Protein AF-A0A645J686-F1 (afdb_monomer_lite)

Foldseek 3Di:
DDDDDDPPPPDPPPPVVLVVLLVVLVVVLVVLVVVLVVLVVCCPPPVQVVDPVSVVVSVVVSVVSVVVSVVSVVVSVVSVD

pLDDT: mean 86.66, std 17.65, range [38.16, 98.5]

Radius of gyration: 22.91 Å; chains: 1; bounding box: 62×24×60 Å

Organism: NCBI:txid1076179

Sequence (81 aa):
MTKPEKIDIDKPEKKGNKEKEIAKLEKSIAQQEAMLEELRNRRFDPDYYHDYQKMKDLDEQIDEVHNSIESLMAKWEEYYA

InterPro domains:
  IPR032524 ABC transporter Uup, C-terminal [PF16326] (18-78)
  IPR037118 Valyl-tRNA synthetase, tRNA-binding arm superfamily [G3DSA:1.10.287.380] (8-80)

Structure (mmCIF, N/CA/C/O backbone):
data_AF-A0A645J686-F1
#
_entry.id   AF-A0A645J686-F1
#
loop_
_atom_site.group_PDB
_atom_site.id
_atom_site.type_symbol
_atom_site.label_atom_id
_atom_site.label_alt_id
_atom_site.label_comp_id
_atom_site.label_asym_id
_atom_site.label_entity_id
_atom_site.label_seq_id
_atom_site.pdbx_PDB_ins_code
_atom_site.Cartn_x
_atom_site.Cartn_y
_atom_site.Cartn_z
_atom_site.occupancy
_atom_site.B_iso_or_equiv
_atom_site.auth_seq_id
_atom_site.auth_comp_id
_atom_site.auth_asym_id
_atom_site.auth_atom_id
_atom_site.pdbx_PDB_model_num
ATOM 1 N N . MET A 1 1 ? -51.002 16.180 38.671 1.00 38.16 1 MET A N 1
ATOM 2 C CA . MET A 1 1 ? -50.638 14.796 38.297 1.00 38.16 1 MET A CA 1
ATOM 3 C C . MET A 1 1 ? -50.481 14.783 36.783 1.00 38.16 1 MET A C 1
ATOM 5 O O . MET A 1 1 ? -51.439 15.157 36.132 1.00 38.16 1 MET A O 1
ATOM 9 N N . THR A 1 2 ? -49.364 14.512 36.115 1.00 42.41 2 THR A N 1
ATOM 10 C CA . THR A 1 2 ? -47.967 14.193 36.456 1.00 42.41 2 THR A CA 1
ATOM 11 C C . THR A 1 2 ? -47.226 14.420 35.122 1.00 42.41 2 THR A C 1
ATOM 13 O O . THR A 1 2 ? -47.732 13.991 34.086 1.00 42.41 2 THR A O 1
ATOM 16 N N . LYS A 1 3 ? -46.099 15.147 35.088 1.00 52.72 3 LYS A N 1
ATOM 17 C CA . LYS A 1 3 ? -45.272 15.262 33.865 1.00 52.72 3 LYS A CA 1
ATOM 18 C C . LYS A 1 3 ? -44.679 13.881 33.546 1.00 52.72 3 LYS A C 1
ATOM 20 O O . LYS A 1 3 ? -44.223 13.243 34.492 1.00 52.72 3 LYS A O 1
ATOM 25 N N . PRO A 1 4 ? -44.614 13.427 32.282 1.00 48.41 4 PRO A N 1
ATOM 26 C CA . PRO A 1 4 ? -43.774 12.291 31.961 1.00 48.41 4 PRO A CA 1
ATOM 27 C C . PRO A 1 4 ? -42.324 12.776 31.868 1.00 48.41 4 PRO A C 1
ATOM 29 O O . PRO A 1 4 ? -41.962 13.621 31.048 1.00 48.41 4 PRO A O 1
ATOM 32 N N . GLU A 1 5 ? -41.531 12.266 32.796 1.00 50.66 5 GLU A N 1
ATOM 33 C CA . GLU A 1 5 ? -40.080 12.343 32.860 1.00 50.66 5 GLU A CA 1
ATOM 34 C C . GLU A 1 5 ? -39.499 11.655 31.618 1.00 50.66 5 GLU A C 1
ATOM 36 O O . GLU A 1 5 ? -39.788 10.488 31.345 1.00 50.66 5 GLU A O 1
ATOM 41 N N . LYS A 1 6 ? -38.744 12.402 30.804 1.00 56.50 6 LYS A N 1
ATOM 42 C CA . LYS A 1 6 ? -37.988 11.812 29.700 1.00 56.50 6 LYS A CA 1
ATOM 43 C C . LYS A 1 6 ? -36.806 11.091 30.327 1.00 56.50 6 LYS A C 1
ATOM 45 O O . LYS A 1 6 ? -35.903 11.730 30.847 1.00 56.50 6 LYS A O 1
ATOM 50 N N . ILE A 1 7 ? -36.882 9.771 30.308 1.00 51.00 7 ILE A N 1
ATOM 51 C CA . ILE A 1 7 ? -35.820 8.873 30.735 1.00 51.00 7 ILE A CA 1
ATOM 52 C C . ILE A 1 7 ? -34.632 9.133 29.807 1.00 51.00 7 ILE A C 1
ATOM 54 O O . ILE A 1 7 ? -34.711 8.848 28.610 1.00 51.00 7 ILE A O 1
ATOM 58 N N . ASP A 1 8 ? -33.563 9.714 30.346 1.00 54.69 8 ASP A N 1
ATOM 59 C CA . ASP A 1 8 ? -32.264 9.750 29.685 1.00 54.69 8 ASP A CA 1
ATOM 60 C C . ASP A 1 8 ? -31.784 8.303 29.547 1.00 54.69 8 ASP A C 1
ATOM 62 O O . ASP A 1 8 ? -31.408 7.640 30.515 1.00 54.69 8 ASP A O 1
ATOM 66 N N . ILE A 1 9 ? -31.891 7.781 28.325 1.00 53.88 9 ILE A N 1
ATOM 67 C CA . ILE A 1 9 ? -31.384 6.463 27.964 1.00 53.88 9 ILE A CA 1
ATOM 68 C C . ILE A 1 9 ? -29.866 6.599 27.914 1.00 53.88 9 ILE A C 1
ATOM 70 O O . ILE A 1 9 ? -29.300 7.029 26.907 1.00 53.88 9 ILE A O 1
ATOM 74 N N . ASP A 1 10 ? -29.224 6.266 29.029 1.00 57.72 10 ASP A N 1
ATOM 75 C CA . ASP A 1 10 ? -27.778 6.138 29.121 1.00 57.72 10 ASP A CA 1
ATOM 76 C C . ASP A 1 10 ? -27.313 5.125 28.062 1.00 57.72 10 ASP A C 1
ATOM 78 O O . ASP A 1 10 ? -27.681 3.947 28.070 1.00 57.72 10 ASP A O 1
ATOM 82 N N . LYS A 1 11 ? -26.613 5.633 27.048 1.00 54.06 11 LYS A N 1
ATOM 83 C CA . LYS A 1 11 ? -26.326 4.935 25.793 1.00 54.06 11 LYS A CA 1
ATOM 84 C C . LYS A 1 11 ? -25.042 4.116 25.967 1.00 54.06 11 LYS A C 1
ATOM 86 O O . LYS A 1 11 ? -23.968 4.715 26.066 1.00 54.06 11 LYS A O 1
ATOM 91 N N . PRO A 1 12 ? -25.057 2.769 25.925 1.00 51.66 12 PRO A N 1
ATOM 92 C CA . PRO A 1 12 ? -23.826 1.988 25.975 1.00 51.66 12 PRO A CA 1
ATOM 93 C C . PRO A 1 12 ? -23.217 1.894 24.565 1.00 51.66 12 PRO A C 1
ATOM 95 O O . PRO A 1 12 ? -23.171 0.829 23.961 1.00 51.66 12 PRO A O 1
ATOM 98 N N . GLU A 1 13 ? -22.780 3.016 23.988 1.00 53.81 13 GLU A N 1
ATOM 99 C CA . GLU A 1 13 ? -22.474 3.093 22.545 1.00 53.81 13 GLU A CA 1
ATOM 100 C C . GLU A 1 13 ? -20.987 3.010 22.162 1.00 53.81 13 GLU A C 1
ATOM 102 O O . GLU A 1 13 ? -20.604 3.423 21.072 1.00 53.81 13 GLU A O 1
ATOM 107 N N . LYS A 1 14 ? -20.108 2.493 23.027 1.00 55.75 14 LYS A N 1
ATOM 108 C CA . LYS A 1 14 ? -18.654 2.620 22.788 1.00 55.75 14 LYS A CA 1
ATOM 109 C C . LYS A 1 14 ? -17.925 1.358 22.316 1.00 55.75 14 LYS A C 1
ATOM 111 O O . LYS A 1 14 ? -16.883 1.490 21.686 1.00 55.75 14 LYS A O 1
ATOM 116 N N . LYS A 1 15 ? -18.444 0.146 22.551 1.00 53.28 15 LYS A N 1
ATOM 117 C CA . LYS A 1 15 ? -17.720 -1.097 22.192 1.00 53.28 15 LYS A CA 1
ATOM 118 C C . LYS A 1 15 ? -17.957 -1.575 20.756 1.00 53.28 15 LYS A C 1
ATOM 120 O O . LYS A 1 15 ? -16.994 -1.855 20.055 1.00 53.28 15 LYS A O 1
ATOM 125 N N . GLY A 1 16 ? -19.203 -1.565 20.280 1.00 61.16 16 GLY A N 1
ATOM 126 C CA . GLY A 1 16 ? -19.539 -2.054 18.932 1.00 61.16 16 GLY A CA 1
ATOM 127 C C . GLY A 1 16 ? -19.034 -1.184 17.773 1.00 61.16 16 GLY A C 1
ATOM 128 O O . GLY A 1 16 ? -19.155 -1.586 16.620 1.00 61.16 16 GLY A O 1
ATOM 129 N N . ASN A 1 17 ? -18.498 0.009 18.053 1.00 81.00 17 ASN A N 1
ATOM 130 C CA . ASN A 1 17 ? -17.874 0.865 17.042 1.00 81.00 17 ASN A CA 1
ATOM 131 C C . ASN A 1 17 ? -16.415 0.447 16.783 1.00 81.00 17 ASN A C 1
ATOM 133 O O . ASN A 1 17 ? -15.998 0.331 15.638 1.00 81.00 17 ASN A O 1
ATOM 137 N N . LYS A 1 18 ? -15.668 0.113 17.843 1.00 85.50 18 LYS A N 1
ATOM 138 C CA . LYS A 1 18 ? -14.245 -0.243 17.760 1.00 85.50 18 LYS A CA 1
ATOM 139 C C . LYS A 1 18 ? -14.004 -1.502 16.920 1.00 85.50 18 LYS A C 1
ATOM 141 O O . LYS A 1 18 ? -13.194 -1.476 16.006 1.00 85.50 18 LYS A O 1
ATOM 146 N N . GLU A 1 19 ? -14.764 -2.567 17.170 1.00 88.88 19 GLU A N 1
ATOM 147 C CA . GLU A 1 19 ? -14.665 -3.828 16.411 1.00 88.88 19 GLU A CA 1
ATOM 148 C C . GLU A 1 19 ? -14.986 -3.640 14.919 1.00 88.88 19 GLU A C 1
ATOM 150 O O . GLU A 1 19 ? -14.365 -4.260 14.060 1.00 88.88 19 GLU A O 1
ATOM 155 N N . LYS A 1 20 ? -15.928 -2.746 14.591 1.00 90.81 20 LYS A N 1
ATOM 156 C CA . LYS A 1 20 ? -16.269 -2.427 13.198 1.00 90.81 20 LYS A CA 1
ATOM 157 C C . LYS A 1 20 ? -15.162 -1.648 12.501 1.00 90.81 20 LYS A C 1
ATOM 159 O O . LYS A 1 20 ? -14.898 -1.914 11.333 1.00 90.81 20 LYS A O 1
ATOM 164 N N . GLU A 1 21 ? -14.545 -0.689 13.185 1.00 92.31 21 GLU A N 1
ATOM 165 C CA . GLU A 1 21 ? -13.422 0.072 12.629 1.00 92.31 21 GLU A CA 1
ATOM 166 C C . GLU A 1 21 ? -12.186 -0.814 12.441 1.00 92.31 21 GLU A C 1
ATOM 168 O O . GLU A 1 21 ? -11.573 -0.765 11.378 1.00 92.31 21 GLU A O 1
ATOM 173 N N . ILE A 1 22 ? -11.895 -1.710 13.389 1.00 93.56 22 ILE A N 1
ATOM 174 C CA . ILE A 1 22 ? -10.853 -2.7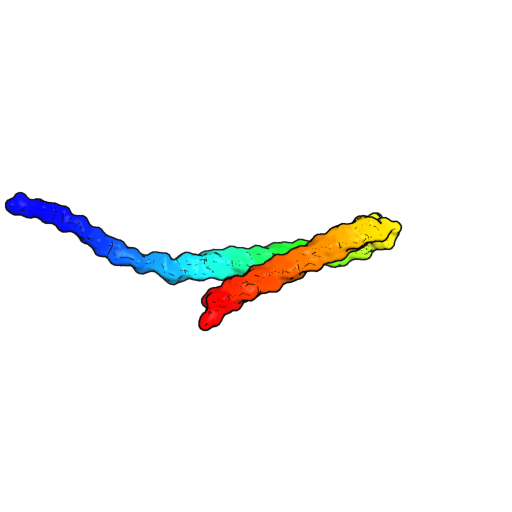38 13.244 1.00 93.56 22 ILE A CA 1
ATOM 175 C C . ILE A 1 22 ? -11.116 -3.608 12.007 1.00 93.56 22 ILE A C 1
ATOM 177 O O . ILE A 1 22 ? -10.251 -3.714 11.144 1.00 93.56 22 ILE A O 1
ATOM 181 N N . ALA A 1 23 ? -12.326 -4.159 11.859 1.00 94.94 23 ALA A N 1
ATOM 182 C CA . ALA A 1 23 ? -12.659 -5.013 10.715 1.00 94.94 23 ALA A CA 1
ATOM 183 C C . ALA A 1 23 ? -12.550 -4.275 9.365 1.00 94.94 23 ALA A C 1
ATOM 185 O O . ALA A 1 23 ? -12.200 -4.869 8.344 1.00 94.94 23 ALA A O 1
ATOM 186 N N . LYS A 1 24 ? -12.848 -2.967 9.335 1.00 95.38 24 LYS A N 1
ATOM 187 C CA . LYS A 1 24 ? -12.633 -2.130 8.145 1.00 95.38 24 LYS A CA 1
ATOM 188 C C . LYS A 1 24 ? -11.149 -1.930 7.854 1.00 95.38 24 LYS A C 1
ATOM 190 O O . LYS A 1 24 ? -10.770 -2.006 6.688 1.00 95.38 24 LYS A O 1
ATOM 195 N N . LEU A 1 25 ? -10.336 -1.673 8.881 1.00 96.38 25 LEU A N 1
ATOM 196 C CA . LEU A 1 25 ? -8.889 -1.525 8.738 1.00 96.38 25 LEU A CA 1
ATOM 197 C C . LEU A 1 25 ? -8.262 -2.812 8.207 1.00 96.38 25 LEU A C 1
ATOM 199 O O . LEU A 1 25 ? -7.582 -2.756 7.192 1.00 96.38 25 LEU A O 1
ATOM 203 N N . GLU A 1 26 ? -8.567 -3.963 8.804 1.00 97.06 26 GLU A N 1
ATOM 204 C CA . GLU A 1 26 ? -8.059 -5.271 8.362 1.00 97.06 26 GLU A CA 1
ATOM 205 C C . GLU A 1 26 ? -8.435 -5.563 6.910 1.00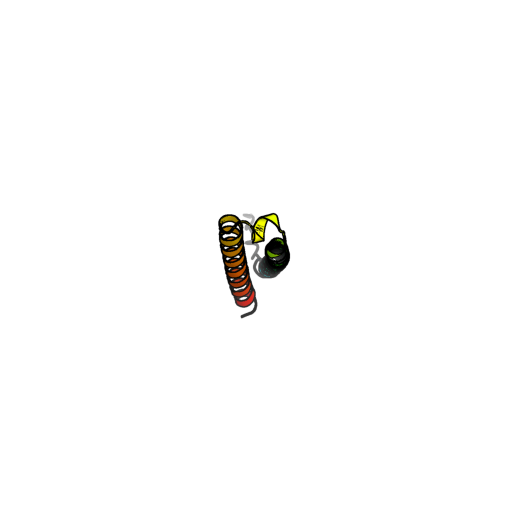 97.06 26 GLU A C 1
ATOM 207 O O . GLU A 1 26 ? -7.591 -5.949 6.104 1.00 97.06 26 GLU A O 1
ATOM 212 N N . LYS A 1 27 ? -9.697 -5.307 6.541 1.00 97.75 27 LYS A N 1
ATOM 213 C CA . LYS A 1 27 ? -10.138 -5.445 5.152 1.00 97.75 27 LYS A CA 1
ATOM 214 C C . LYS A 1 27 ? -9.369 -4.510 4.216 1.00 97.75 27 LYS A C 1
ATOM 216 O O . LYS A 1 27 ? -9.004 -4.928 3.122 1.00 97.75 27 LYS A O 1
ATOM 221 N N . SER A 1 28 ? -9.146 -3.260 4.622 1.00 96.94 28 SER A N 1
ATOM 222 C CA .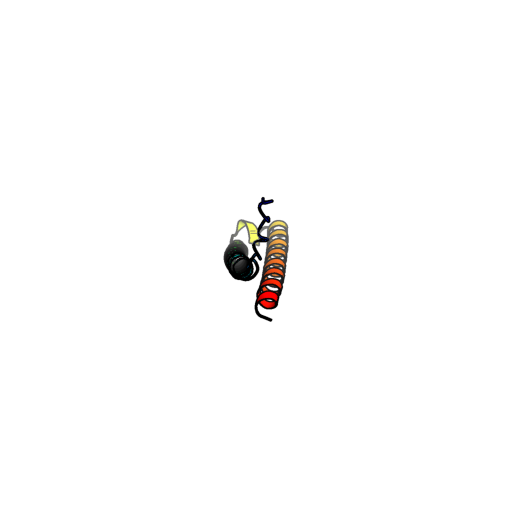 SER A 1 28 ? -8.406 -2.284 3.818 1.00 96.94 28 SER A CA 1
ATOM 223 C C . SER A 1 28 ? -6.937 -2.673 3.662 1.00 96.94 28 SER A C 1
ATOM 225 O O . SER A 1 28 ? -6.408 -2.550 2.564 1.00 96.94 28 SER A O 1
ATOM 227 N N . ILE A 1 29 ? -6.298 -3.165 4.727 1.00 97.25 29 ILE A N 1
ATOM 228 C CA . ILE A 1 29 ? -4.916 -3.660 4.704 1.00 97.25 29 ILE A CA 1
ATOM 229 C C . ILE A 1 29 ? -4.817 -4.822 3.717 1.00 97.25 29 ILE A C 1
ATOM 231 O O . ILE A 1 29 ? -4.064 -4.725 2.756 1.00 97.25 29 ILE A O 1
ATOM 235 N N . ALA A 1 30 ? -5.667 -5.845 3.853 1.00 98.19 30 ALA A N 1
ATOM 236 C CA . ALA A 1 30 ? -5.657 -7.004 2.960 1.00 98.19 30 ALA A CA 1
ATOM 237 C C . ALA A 1 30 ? -5.886 -6.627 1.482 1.00 98.19 30 ALA A C 1
ATOM 239 O O . ALA A 1 30 ? -5.271 -7.192 0.579 1.00 98.19 30 ALA A O 1
ATOM 240 N N . GLN A 1 31 ? -6.765 -5.654 1.212 1.00 98.25 31 GLN A N 1
ATOM 241 C CA . GLN A 1 31 ? -6.986 -5.145 -0.145 1.00 98.25 31 GLN A CA 1
ATOM 242 C C . GLN A 1 31 ? -5.754 -4.426 -0.705 1.00 98.25 31 GLN A C 1
ATOM 244 O O . GLN A 1 31 ? -5.423 -4.609 -1.876 1.00 98.25 31 GLN A O 1
ATOM 249 N N . GLN A 1 32 ? -5.080 -3.617 0.112 1.00 98.06 32 GLN A N 1
ATOM 250 C CA . GLN A 1 32 ? -3.870 -2.917 -0.307 1.00 98.06 32 GLN A CA 1
ATOM 251 C C . GLN A 1 32 ? -2.675 -3.861 -0.463 1.00 98.06 32 GLN A C 1
ATOM 253 O O . GLN A 1 32 ? -1.898 -3.680 -1.393 1.00 98.06 32 GLN A O 1
ATOM 258 N N . GLU A 1 33 ? -2.549 -4.896 0.367 1.00 98.31 33 GLU A N 1
ATOM 259 C CA . GLU A 1 33 ? -1.530 -5.941 0.210 1.00 98.31 33 GLU A CA 1
ATOM 260 C C . GLU A 1 33 ? -1.706 -6.704 -1.109 1.00 98.31 33 GLU A C 1
ATOM 262 O O . GLU A 1 33 ? -0.737 -6.893 -1.846 1.00 98.31 33 GLU A O 1
ATOM 267 N N . ALA A 1 34 ? -2.945 -7.065 -1.461 1.00 98.25 34 ALA A N 1
ATOM 268 C CA . ALA A 1 34 ? -3.244 -7.681 -2.753 1.00 98.25 34 ALA A CA 1
ATOM 269 C C . ALA A 1 34 ? -2.899 -6.741 -3.924 1.00 98.25 34 ALA A C 1
ATOM 271 O O . ALA A 1 34 ? -2.257 -7.154 -4.889 1.00 98.25 34 ALA A O 1
ATOM 272 N N . MET A 1 35 ? -3.258 -5.456 -3.820 1.00 97.25 35 MET A N 1
ATOM 273 C CA . MET A 1 35 ? -2.903 -4.444 -4.822 1.00 97.25 35 MET A CA 1
ATOM 274 C C . MET A 1 35 ? -1.383 -4.264 -4.945 1.00 97.25 35 MET A C 1
ATOM 276 O O . MET A 1 35 ? -0.867 -4.147 -6.055 1.00 97.25 35 MET A O 1
ATOM 280 N N . LEU A 1 36 ? -0.652 -4.265 -3.829 1.00 98.31 36 LEU A N 1
ATOM 281 C CA . LEU A 1 36 ? 0.806 -4.179 -3.812 1.00 98.31 36 LEU A CA 1
ATOM 282 C C . LEU A 1 36 ? 1.436 -5.356 -4.563 1.00 98.31 36 LEU A C 1
ATOM 284 O O . LEU A 1 36 ? 2.377 -5.162 -5.332 1.00 98.31 36 LEU A O 1
ATOM 288 N N . GLU A 1 37 ? 0.920 -6.569 -4.369 1.00 97.94 37 GLU A N 1
ATOM 289 C CA . GLU A 1 37 ? 1.381 -7.754 -5.092 1.00 97.94 37 GLU A CA 1
ATOM 290 C C . GLU A 1 37 ? 1.056 -7.678 -6.591 1.00 97.94 37 GLU A C 1
ATOM 292 O O . GLU A 1 37 ? 1.921 -7.966 -7.421 1.00 97.94 37 GLU A O 1
ATOM 297 N N . GLU A 1 38 ? -0.136 -7.207 -6.966 1.00 97.56 38 GLU A N 1
ATOM 298 C CA . GLU A 1 38 ? -0.486 -6.960 -8.370 1.00 97.56 38 GLU A CA 1
ATOM 299 C C . GLU A 1 38 ? 0.457 -5.945 -9.031 1.00 97.56 38 GLU A C 1
ATOM 301 O O . GLU A 1 38 ? 0.948 -6.190 -10.135 1.00 97.56 38 GLU A O 1
ATOM 306 N N . LEU A 1 39 ? 0.757 -4.828 -8.361 1.00 97.31 39 LEU A N 1
ATOM 307 C CA . LEU A 1 39 ? 1.702 -3.825 -8.859 1.00 97.31 39 LEU A CA 1
ATOM 308 C C . LEU A 1 39 ? 3.119 -4.401 -8.974 1.00 97.31 39 LEU A C 1
ATOM 310 O O . LEU A 1 39 ? 3.786 -4.199 -9.988 1.00 97.31 39 LEU A O 1
ATOM 314 N N . ARG A 1 40 ? 3.570 -5.183 -7.987 1.00 96.69 40 ARG A N 1
ATOM 315 C CA . ARG A 1 40 ? 4.866 -5.878 -8.049 1.00 96.69 40 ARG A CA 1
ATOM 316 C C . ARG A 1 40 ? 4.931 -6.848 -9.225 1.00 96.69 40 ARG A C 1
ATOM 318 O O . ARG A 1 40 ? 5.955 -6.896 -9.900 1.00 96.69 40 ARG A O 1
ATOM 325 N N . ASN A 1 41 ? 3.845 -7.559 -9.519 1.00 96.81 41 ASN A N 1
ATOM 326 C CA . ASN A 1 41 ? 3.781 -8.469 -10.659 1.00 96.81 41 ASN A CA 1
ATOM 327 C C . ASN A 1 41 ? 3.878 -7.737 -12.006 1.00 96.81 41 ASN A C 1
ATOM 329 O O . ASN A 1 41 ? 4.487 -8.262 -12.938 1.00 96.81 41 ASN A O 1
ATOM 333 N N . ARG A 1 42 ? 3.371 -6.499 -12.107 1.00 96.19 42 ARG A N 1
ATOM 334 C CA . ARG A 1 42 ? 3.513 -5.677 -13.325 1.00 96.19 42 ARG A CA 1
ATOM 335 C C . ARG A 1 42 ? 4.962 -5.325 -13.657 1.00 96.19 42 ARG A C 1
ATOM 337 O O . ARG A 1 42 ? 5.251 -5.058 -14.815 1.00 96.19 42 ARG A O 1
ATOM 344 N N . ARG A 1 43 ? 5.900 -5.402 -12.704 1.00 94.25 43 ARG A N 1
ATOM 345 C CA . ARG A 1 43 ? 7.338 -5.209 -12.984 1.00 94.25 43 ARG A CA 1
ATOM 346 C C . ARG A 1 43 ? 7.912 -6.264 -13.934 1.00 94.25 43 ARG A C 1
ATOM 348 O O . ARG A 1 43 ? 8.943 -6.028 -14.556 1.00 94.25 43 ARG A O 1
ATOM 355 N N . PHE A 1 44 ? 7.266 -7.426 -14.032 1.00 94.31 44 PHE A N 1
ATOM 356 C CA . PHE A 1 44 ? 7.669 -8.500 -14.941 1.00 94.31 44 PHE A CA 1
ATOM 357 C C . PHE A 1 44 ? 7.009 -8.399 -16.319 1.00 94.31 44 PHE A C 1
ATOM 359 O O . PHE A 1 44 ? 7.323 -9.197 -17.202 1.00 94.31 44 PHE A O 1
ATOM 366 N N . ASP A 1 45 ? 6.106 -7.439 -16.514 1.00 94.19 45 ASP A N 1
ATOM 367 C CA . ASP A 1 45 ? 5.492 -7.192 -17.808 1.00 94.19 45 ASP A CA 1
ATOM 368 C C . ASP A 1 45 ? 6.518 -6.511 -18.747 1.00 94.19 45 ASP A C 1
ATOM 370 O O . ASP A 1 45 ? 7.109 -5.488 -18.371 1.00 94.19 45 ASP A O 1
ATOM 374 N N . PRO A 1 46 ? 6.771 -7.059 -19.956 1.00 93.56 46 PRO A N 1
ATOM 375 C CA . PRO A 1 46 ? 7.661 -6.457 -20.953 1.00 93.56 46 PRO A CA 1
ATOM 376 C C . PRO A 1 46 ? 7.344 -4.993 -21.260 1.00 93.56 46 PRO A C 1
ATOM 378 O O . PRO A 1 46 ? 8.271 -4.208 -21.458 1.00 93.56 46 PRO A O 1
ATOM 381 N N . ASP A 1 47 ? 6.072 -4.597 -21.210 1.00 92.88 47 ASP A N 1
ATOM 382 C CA . ASP A 1 47 ? 5.662 -3.222 -21.490 1.00 92.88 47 ASP A CA 1
ATOM 383 C C . ASP A 1 47 ? 6.131 -2.226 -20.428 1.00 92.88 47 ASP A C 1
ATOM 385 O O . ASP A 1 47 ? 6.236 -1.033 -20.729 1.00 92.88 47 ASP A O 1
ATOM 389 N N . TYR A 1 48 ? 6.379 -2.698 -19.204 1.00 92.31 48 TYR A N 1
ATOM 390 C CA . TYR A 1 48 ? 6.864 -1.892 -18.088 1.00 92.31 48 TYR A CA 1
ATOM 391 C C . TYR A 1 48 ? 8.387 -1.939 -17.990 1.00 92.31 48 TYR A C 1
ATOM 393 O O . TYR A 1 48 ? 9.006 -0.887 -17.876 1.00 92.31 48 TYR A O 1
ATOM 401 N N . TYR A 1 49 ? 9.028 -3.111 -18.090 1.00 86.25 49 TYR A N 1
ATOM 402 C CA . TYR A 1 49 ? 10.490 -3.164 -17.929 1.00 86.25 49 TYR A CA 1
ATOM 403 C C . TYR A 1 49 ? 11.260 -2.563 -19.123 1.00 86.25 49 TYR A C 1
ATOM 405 O O . TYR A 1 49 ? 12.407 -2.142 -18.958 1.00 86.25 49 TYR A O 1
ATOM 413 N N . HIS A 1 50 ? 10.659 -2.493 -20.321 1.00 93.62 50 HIS A N 1
ATOM 414 C CA . HIS A 1 50 ? 11.242 -1.792 -21.479 1.00 93.62 50 HIS A CA 1
ATOM 415 C C . HIS A 1 50 ? 11.030 -0.278 -21.454 1.00 93.62 50 HIS A C 1
ATOM 417 O O . HIS A 1 50 ? 11.733 0.441 -22.165 1.00 93.62 50 HIS A O 1
ATOM 423 N N . ASP A 1 51 ? 10.085 0.210 -20.653 1.00 96.69 51 ASP A N 1
ATOM 424 C CA . ASP A 1 51 ? 9.731 1.623 -20.570 1.00 96.69 51 ASP A CA 1
ATOM 425 C C . ASP A 1 51 ? 10.110 2.180 -19.197 1.00 96.69 51 ASP A C 1
ATOM 427 O O . ASP A 1 51 ? 9.416 2.001 -18.195 1.00 96.69 51 ASP A O 1
ATOM 431 N N . TYR A 1 52 ? 11.230 2.900 -19.164 1.00 95.25 52 TYR A N 1
ATOM 432 C CA . TYR A 1 52 ? 11.748 3.497 -17.937 1.00 95.25 52 TYR A CA 1
ATOM 433 C C . TYR A 1 52 ? 10.726 4.394 -17.226 1.00 95.25 52 TYR A C 1
ATOM 435 O O . TYR A 1 52 ? 10.669 4.383 -15.997 1.00 95.25 52 TYR A O 1
ATOM 443 N N . GLN A 1 53 ? 9.918 5.158 -17.969 1.00 97.31 53 GLN A N 1
ATOM 444 C CA . GLN A 1 53 ? 8.948 6.059 -17.351 1.00 97.31 53 GLN A CA 1
ATOM 445 C C . GLN A 1 53 ? 7.836 5.257 -16.680 1.00 97.31 53 GLN A C 1
ATOM 447 O O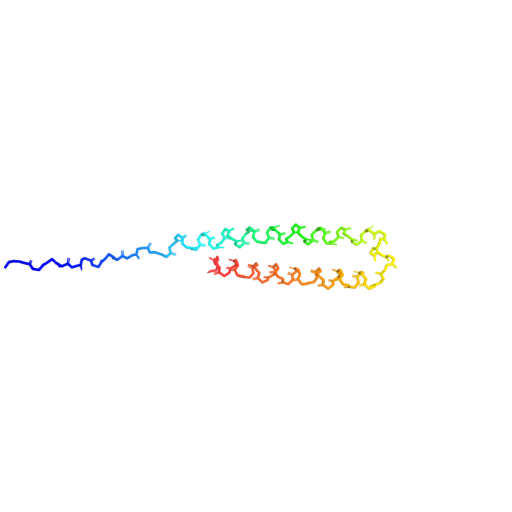 . GLN A 1 53 ? 7.524 5.509 -15.521 1.00 97.31 53 GLN A O 1
ATOM 452 N N . LYS A 1 54 ? 7.300 4.237 -17.359 1.00 96.94 54 LYS A N 1
ATOM 453 C CA . LYS A 1 54 ? 6.288 3.361 -16.755 1.00 96.94 54 LYS A CA 1
ATOM 454 C C . LYS A 1 54 ? 6.820 2.616 -15.538 1.00 96.94 54 LYS A C 1
ATOM 456 O O . LYS A 1 54 ? 6.082 2.449 -14.573 1.00 96.94 54 LYS A O 1
ATOM 461 N N . MET A 1 55 ? 8.074 2.162 -15.576 1.00 96.75 55 MET A N 1
ATOM 462 C CA . MET A 1 55 ? 8.697 1.499 -14.432 1.00 96.75 55 MET A CA 1
ATOM 463 C C . MET A 1 55 ? 8.850 2.460 -13.247 1.00 96.75 55 MET A C 1
ATOM 465 O O . MET A 1 55 ? 8.501 2.105 -12.127 1.00 96.75 55 MET A O 1
ATOM 469 N N . LYS A 1 56 ? 9.293 3.697 -13.498 1.00 97.62 56 LYS A N 1
ATOM 470 C CA . LYS A 1 56 ? 9.391 4.743 -12.473 1.00 97.62 56 LYS A CA 1
ATOM 471 C C . LYS A 1 56 ? 8.027 5.060 -11.854 1.00 97.62 56 LYS A C 1
ATOM 473 O O . LYS A 1 56 ? 7.911 5.085 -10.635 1.00 97.62 56 LYS A O 1
ATOM 478 N N . ASP A 1 57 ? 6.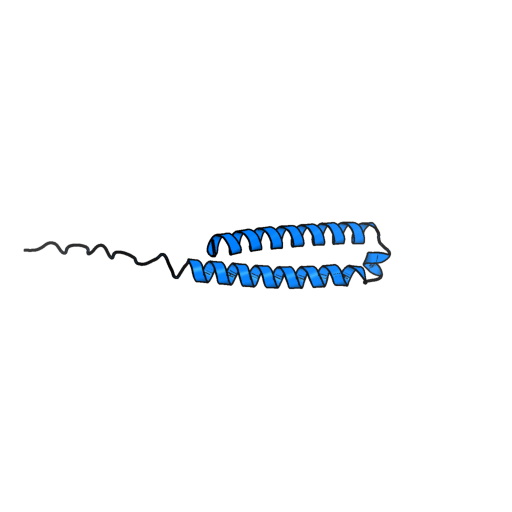998 5.237 -12.678 1.00 97.88 57 ASP A N 1
ATOM 479 C CA . ASP A 1 57 ? 5.637 5.518 -12.207 1.00 97.88 57 ASP A CA 1
ATOM 480 C C . ASP A 1 57 ? 5.051 4.328 -11.425 1.00 97.88 57 ASP A C 1
ATOM 482 O O . ASP A 1 57 ? 4.276 4.511 -10.486 1.00 97.88 57 ASP A O 1
ATOM 486 N N . LEU A 1 58 ? 5.395 3.094 -11.811 1.00 97.75 58 LEU A N 1
ATOM 487 C CA . LEU A 1 58 ? 5.003 1.879 -11.095 1.00 97.75 58 LEU A CA 1
ATOM 488 C C . LEU A 1 58 ? 5.692 1.788 -9.729 1.00 97.75 58 LEU A C 1
ATOM 490 O O . LEU A 1 58 ? 5.057 1.402 -8.751 1.00 97.75 58 LEU A O 1
ATOM 494 N N . ASP A 1 59 ? 6.969 2.151 -9.658 1.00 97.56 59 ASP A N 1
ATOM 495 C CA . ASP A 1 59 ? 7.733 2.173 -8.414 1.00 97.56 59 ASP A CA 1
ATOM 496 C C . ASP A 1 59 ? 7.187 3.224 -7.441 1.00 97.56 59 ASP A C 1
ATOM 498 O O . ASP A 1 59 ? 6.962 2.905 -6.277 1.00 97.56 59 ASP A O 1
ATOM 502 N N . GLU A 1 60 ? 6.857 4.422 -7.931 1.00 98.19 60 GLU A N 1
ATOM 503 C CA . GLU A 1 60 ? 6.204 5.465 -7.127 1.00 98.19 60 GLU A CA 1
ATOM 504 C C . GLU A 1 60 ? 4.850 4.988 -6.572 1.00 98.19 60 GLU A C 1
ATOM 506 O O . GLU A 1 60 ? 4.577 5.142 -5.383 1.00 98.19 60 GLU A O 1
ATOM 511 N N . GLN A 1 61 ? 4.032 4.311 -7.387 1.00 98.12 61 GLN A N 1
ATOM 512 C CA . GLN A 1 61 ? 2.771 3.714 -6.925 1.00 98.12 61 GLN A CA 1
ATOM 513 C C . GLN A 1 61 ? 2.980 2.623 -5.865 1.00 98.12 61 GLN A C 1
ATOM 515 O O . GLN A 1 61 ? 2.202 2.519 -4.916 1.00 98.12 61 GLN A O 1
ATOM 520 N N . ILE A 1 62 ? 4.012 1.791 -6.019 1.00 98.12 62 ILE A N 1
ATOM 521 C CA . ILE A 1 62 ? 4.354 0.745 -5.047 1.00 98.12 62 ILE A CA 1
ATOM 522 C C . ILE A 1 62 ? 4.739 1.371 -3.701 1.00 98.12 62 ILE A C 1
ATOM 524 O O . ILE A 1 62 ? 4.265 0.901 -2.664 1.00 98.12 62 ILE A O 1
ATOM 528 N N . ASP A 1 63 ? 5.541 2.436 -3.716 1.00 98.50 63 ASP A N 1
ATOM 529 C CA . ASP A 1 63 ? 5.953 3.153 -2.508 1.00 98.50 63 ASP A CA 1
ATOM 530 C C . ASP A 1 63 ? 4.757 3.832 -1.819 1.00 98.50 63 ASP A C 1
ATOM 532 O O . ASP A 1 63 ? 4.611 3.763 -0.597 1.00 98.50 63 ASP A O 1
ATOM 536 N N . GLU A 1 64 ? 3.847 4.440 -2.584 1.00 98.38 64 GLU A N 1
ATOM 537 C CA . GLU A 1 64 ? 2.614 5.030 -2.051 1.00 98.38 64 GLU A CA 1
ATOM 538 C C . GLU A 1 64 ? 1.716 3.995 -1.359 1.00 98.38 64 GLU A C 1
ATOM 540 O O . GLU A 1 64 ? 1.241 4.233 -0.243 1.00 98.38 64 GLU A O 1
ATOM 545 N N . VAL A 1 65 ? 1.502 2.832 -1.988 1.00 98.12 65 VAL A N 1
ATOM 546 C CA . VAL A 1 65 ? 0.708 1.744 -1.395 1.00 98.12 65 VAL A CA 1
ATOM 547 C C . VAL A 1 65 ? 1.388 1.208 -0.136 1.00 98.12 65 VAL A C 1
ATOM 549 O O . VAL A 1 65 ? 0.713 1.001 0.870 1.00 98.12 65 VAL A O 1
ATOM 552 N N . HIS A 1 66 ? 2.714 1.050 -0.145 1.00 97.88 66 HIS A N 1
ATOM 553 C CA . HIS A 1 66 ? 3.465 0.620 1.034 1.00 97.88 66 HIS A CA 1
ATOM 554 C C . HIS A 1 66 ? 3.266 1.576 2.218 1.00 97.88 66 HIS A C 1
ATOM 556 O O . HIS A 1 66 ? 2.883 1.149 3.307 1.00 97.88 66 HIS A O 1
ATOM 562 N N . ASN A 1 67 ? 3.433 2.880 1.987 1.00 98.12 67 ASN A N 1
ATOM 563 C CA . ASN A 1 67 ? 3.218 3.905 3.009 1.00 98.12 67 ASN A CA 1
ATOM 564 C C . ASN A 1 67 ? 1.764 3.918 3.519 1.00 98.12 67 ASN A C 1
ATOM 566 O O . ASN A 1 67 ? 1.504 4.180 4.697 1.00 98.12 67 ASN A O 1
ATOM 570 N N . SER A 1 68 ? 0.793 3.636 2.643 1.00 97.56 68 SER A N 1
ATOM 571 C CA . SER A 1 68 ? -0.614 3.541 3.035 1.00 97.56 68 SER A CA 1
ATOM 572 C C . SER A 1 68 ? -0.875 2.337 3.945 1.00 97.56 68 SER A C 1
ATOM 574 O O . SER A 1 68 ? -1.533 2.506 4.976 1.00 97.56 68 SER A O 1
ATOM 576 N N . ILE A 1 69 ? -0.296 1.171 3.635 1.00 97.56 69 ILE A N 1
ATOM 577 C CA . ILE A 1 69 ? -0.370 -0.028 4.481 1.00 97.56 69 ILE A CA 1
ATOM 578 C C . ILE A 1 69 ? 0.238 0.259 5.854 1.00 97.56 69 ILE A C 1
ATOM 580 O O . ILE A 1 69 ? -0.424 0.014 6.860 1.00 97.56 69 ILE A O 1
ATOM 584 N N . GLU A 1 70 ? 1.436 0.846 5.916 1.00 98.00 70 GLU A N 1
ATOM 585 C CA . GLU A 1 70 ? 2.077 1.213 7.187 1.00 98.00 70 GLU A CA 1
ATOM 586 C C . GLU A 1 70 ? 1.197 2.157 8.022 1.00 98.00 70 GLU A C 1
ATOM 588 O O . GLU A 1 70 ? 1.009 1.947 9.221 1.00 98.00 70 GLU A O 1
ATOM 593 N N . SER A 1 71 ? 0.583 3.164 7.390 1.00 97.62 71 SER A N 1
ATOM 594 C CA . SER A 1 71 ? -0.343 4.076 8.074 1.00 97.62 71 SER A CA 1
ATOM 595 C C . SER A 1 71 ? -1.595 3.365 8.601 1.00 97.62 71 SER A C 1
ATOM 597 O O . SER A 1 71 ? -2.088 3.697 9.683 1.00 97.62 71 SER A O 1
ATOM 599 N N . LEU A 1 72 ? -2.139 2.405 7.848 1.00 96.50 72 LEU A N 1
ATOM 600 C CA . LEU A 1 72 ? -3.293 1.614 8.274 1.00 96.50 72 LEU A CA 1
ATOM 601 C C . LEU A 1 72 ? -2.935 0.649 9.404 1.00 96.50 72 LEU A C 1
ATOM 603 O O . LEU A 1 72 ? -3.714 0.524 10.347 1.00 96.50 72 LEU A O 1
ATOM 607 N N . MET A 1 73 ? -1.765 0.015 9.335 1.00 95.31 73 MET A N 1
ATOM 608 C CA . MET A 1 73 ? -1.249 -0.856 10.387 1.00 95.31 73 MET A CA 1
ATOM 609 C C . MET A 1 73 ? -1.028 -0.085 11.685 1.00 95.31 73 MET A C 1
ATOM 611 O O . MET A 1 73 ? -1.512 -0.524 12.721 1.00 95.31 73 MET A O 1
ATOM 615 N N . ALA A 1 74 ? -0.416 1.102 11.634 1.00 96.50 74 ALA A N 1
ATOM 616 C CA . ALA A 1 74 ? -0.244 1.950 12.814 1.00 96.50 74 ALA A CA 1
ATOM 617 C C . ALA A 1 74 ? -1.593 2.294 13.474 1.00 96.50 74 ALA A C 1
ATOM 619 O O . ALA A 1 74 ? -1.756 2.162 14.684 1.00 96.50 74 ALA A O 1
ATOM 620 N N . LYS A 1 75 ? -2.608 2.654 12.675 1.00 94.50 75 LYS A N 1
ATOM 621 C CA . LYS A 1 75 ? -3.972 2.897 13.183 1.00 94.50 75 LYS A CA 1
ATOM 622 C C . LYS A 1 75 ? -4.620 1.643 13.759 1.00 94.50 75 LYS A C 1
ATOM 624 O O . LYS A 1 75 ? -5.380 1.735 14.718 1.00 94.50 75 LYS A O 1
ATOM 629 N N . TRP A 1 76 ? -4.384 0.483 13.151 1.00 94.19 76 TRP A N 1
ATOM 630 C CA . TRP A 1 76 ? -4.878 -0.787 13.671 1.00 94.19 76 TRP A CA 1
ATOM 631 C C . TRP A 1 76 ? -4.226 -1.087 15.025 1.00 94.19 76 TRP A C 1
ATOM 633 O O . TRP A 1 76 ? -4.945 -1.348 15.984 1.00 94.19 76 TRP A O 1
ATOM 643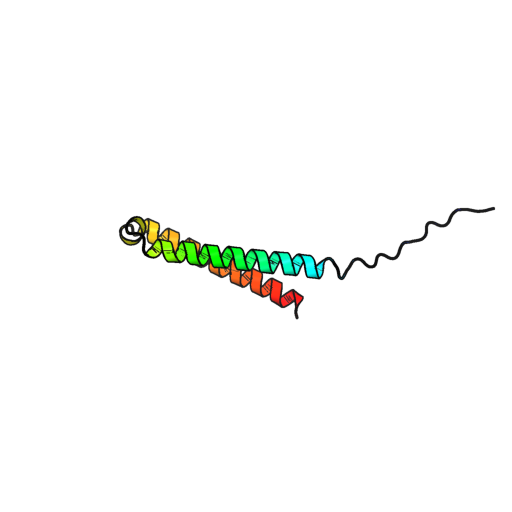 N N . GLU A 1 77 ? -2.908 -0.925 15.148 1.00 93.62 77 GLU A N 1
ATOM 644 C CA . GLU A 1 77 ? -2.168 -1.088 16.405 1.00 93.62 77 GLU A CA 1
ATOM 645 C C . GLU A 1 77 ? -2.667 -0.143 17.508 1.00 93.62 77 GLU A C 1
ATOM 647 O O . GLU A 1 77 ? -2.845 -0.589 18.638 1.00 93.62 77 GLU A O 1
ATOM 652 N N . GLU A 1 78 ? -3.002 1.115 17.196 1.00 93.25 78 GLU A N 1
ATOM 653 C CA . GLU A 1 78 ? -3.612 2.060 18.151 1.00 93.25 78 GLU A CA 1
ATOM 654 C C . GLU A 1 78 ? -4.938 1.555 18.746 1.00 93.25 78 GLU A C 1
ATOM 656 O O . GLU A 1 78 ? -5.301 1.914 19.867 1.00 93.25 78 GLU A O 1
ATOM 661 N N . TYR A 1 79 ? -5.684 0.713 18.025 1.00 89.12 79 TYR A N 1
ATOM 662 C CA . TYR A 1 79 ? -6.879 0.080 18.574 1.00 89.12 79 TYR A CA 1
ATOM 663 C C . TYR A 1 79 ? -6.559 -1.110 19.491 1.00 89.12 79 TYR A C 1
ATOM 665 O O . TYR A 1 79 ? -7.425 -1.496 20.277 1.00 89.12 79 TYR A O 1
ATOM 673 N N . TYR A 1 80 ? -5.365 -1.693 19.445 1.00 83.12 80 TYR A N 1
ATOM 674 C CA . TYR A 1 80 ? -4.973 -2.811 20.313 1.00 83.12 80 TYR A CA 1
ATOM 675 C C . TYR A 1 80 ? -4.018 -2.416 21.448 1.00 83.12 80 TYR A C 1
ATOM 677 O O . TYR A 1 80 ? -3.899 -3.185 22.405 1.00 83.12 80 TYR A O 1
ATOM 685 N N . ALA A 1 81 ? -3.391 -1.241 21.359 1.00 79.50 81 ALA A N 1
ATOM 686 C CA . ALA A 1 81 ? -2.632 -0.595 22.430 1.00 79.50 81 ALA A CA 1
ATOM 687 C C . ALA A 1 81 ? -3.535 -0.116 23.585 1.00 79.50 81 ALA A C 1
ATOM 689 O O . ALA A 1 81 ? -3.059 -0.169 24.743 1.00 79.50 81 ALA A O 1
#

Secondary structure (DSSP, 8-state):
-------------SHHHHHHHHHHHHHHHHHHHHHHHHHHHHTTSHHHHT-HHHHHHHHHHHHHHHHHHHHHHHHHHHHH-